Protein 7VG8 (pdb70)

Organism: NCBI: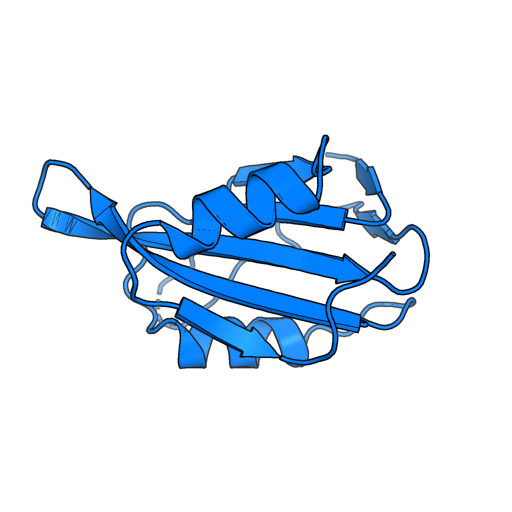txid10832

Solvent-accessible surface area: 6065 Å² total; per-residue (Å²): 123,142,26,116,8,64,31,0,41,0,28,0,66,104,1,87,14,53,36,82,74,0,13,50,39,0,94,105,37,166,24,122,24,89,34,80,5,0,0,0,2,89,15,103,55,192,112,46,84,22,19,0,13,0,0,0,2,0,88,26,122,8,71,0,146,57,87,142,35,0,33,4,68,95,92,144,20,86,3,76,13,82,41,18,206,36,19,82,100,12,56,94,81,0,49,106,98,56,52,71,50,65,75,44,108,59,42,208

Foldseek 3Di:
DKDWAQKKKKKWPLDDDAQVQLVVVVCPQDFPFHWAKKKKFWDADPVRGIMIIMMTGTPHIGMDDDQCSSWDDVVIIGIDMDHDPDSVVSVCVRPPVPGMDMDHDDDD

Nearest PDB structures (foldseek):
  7vg8-assembly1_A  TM=1.009E+00  e=8.282E-22  Tomato yellow leaf curl virus
  1l5i-assembly1_A  TM=8.968E-01  e=2.003E-15  Tomato yellow leaf curl Sardinia virus
  6we0-assembly1_A  TM=8.956E-01  e=1.166E-11  Wheat dwarf virus
  6q1m-assembly1_A  TM=9.307E-01  e=5.190E-11  Wheat dwarf virus
  7kik-assembly1_A  TM=8.882E-01  e=1.682E-05  Wheat dwarf virus

Structure (mmCIF, N/CA/C/O backbone):
data_7VG8
#
_entry.id   7VG8
#
_cell.length_a   67.976
_cell.length_b   67.976
_cell.length_c   40.433
_cel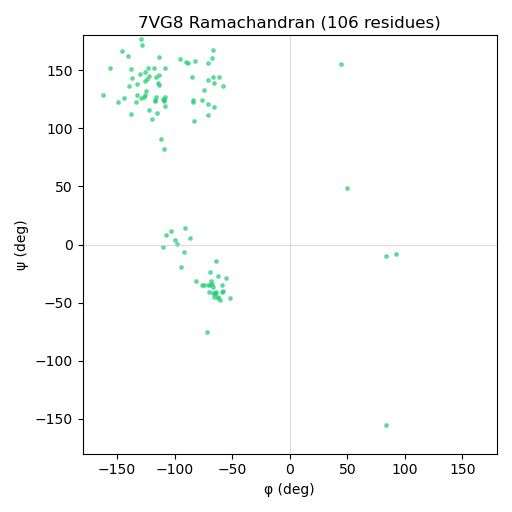l.angle_alpha   90.000
_cell.angle_beta   90.000
_cell.angle_gamma   90.000
#
_symmetry.space_group_name_H-M   'P 41'
#
loop_
_entity.id
_entity.type
_entity.pdbx_description
1 polymer 'Replication-associated protein'
2 polymer "DNA (5'-((DT)P*(DA)P*(DA)P*(DT)P*(DA)P*(DT)P*(DT)P*(DA)*(DC)P*)-3')"
3 non-polymer 'MANGANESE (II) ION'
4 water water
#
loop_
_atom_site.group_PDB
_atom_site.id
_atom_site.type_symbol
_atom_site.label_atom_id
_atom_site.label_alt_id
_atom_site.label_comp_id
_atom_site.label_asym_id
_atom_site.label_entity_id
_atom_site.label_seq_id
_atom_site.pdbx_PDB_ins_code
_atom_site.Cartn_x
_atom_site.Cartn_y
_atom_site.Cartn_z
_atom_site.occupancy
_atom_site.B_iso_or_equiv
_atom_site.auth_seq_id
_atom_site.auth_comp_id
_atom_site.auth_asym_id
_atom_site.auth_atom_id
_atom_site.pdbx_PDB_model_num
ATOM 1 N N . PHE A 1 1 ? 25.18753 2.93705 -6.75673 1.000 31.62723 5 PHE A N 1
ATOM 2 C CA . PHE A 1 1 ? 26.13435 1.82062 -6.57716 1.000 32.72242 5 PHE A CA 1
ATOM 3 C C . PHE A 1 1 ? 26.35014 1.03259 -7.87440 1.000 33.58723 5 PHE A C 1
ATOM 4 O O . PHE A 1 1 ? 25.38904 0.59763 -8.51859 1.000 35.95995 5 PHE A O 1
ATOM 12 N N . LYS A 1 2 ? 27.61470 0.82582 -8.24641 1.000 32.15430 6 LYS A N 1
ATOM 13 C CA . LYS A 1 2 ? 27.95177 0.20173 -9.52283 1.000 33.63455 6 LYS A CA 1
ATOM 14 C C . LYS A 1 2 ? 29.18899 -0.67961 -9.37148 1.000 30.31366 6 LYS A C 1
ATOM 15 O O . LYS A 1 2 ? 30.22139 -0.21188 -8.88316 1.000 28.51674 6 LYS A O 1
ATOM 21 N N . ILE A 1 3 ? 29.09240 -1.95469 -9.76980 1.000 28.02161 7 ILE A N 1
ATOM 22 C CA . ILE A 1 3 ? 30.26680 -2.82488 -9.86186 1.000 28.60012 7 ILE A CA 1
ATOM 23 C C . ILE A 1 3 ? 30.13153 -3.65863 -11.12646 1.000 30.43359 7 ILE A C 1
ATOM 24 O O . ILE A 1 3 ? 29.04970 -4.16869 -11.43066 1.000 29.30861 7 ILE A O 1
ATOM 29 N N . TYR A 1 4 ? 31.22849 -3.78981 -11.86302 1.000 28.12382 8 TYR A N 1
ATOM 30 C CA . TYR A 1 4 ? 31.32457 -4.67823 -13.01776 1.000 30.07042 8 TYR A CA 1
ATOM 31 C C . TYR A 1 4 ? 32.43009 -5.68028 -12.71409 1.000 26.40008 8 TYR A C 1
ATOM 32 O O . TYR A 1 4 ? 33.60819 -5.32037 -12.71508 1.000 30.58798 8 TYR A O 1
ATOM 41 N N . ALA A 1 5 ? 32.06784 -6.92790 -12.44241 1.000 25.08494 9 ALA A N 1
ATOM 42 C CA . ALA A 1 5 ? 33.09053 -7.86996 -12.01962 1.000 25.62339 9 ALA A CA 1
ATOM 43 C C . ALA A 1 5 ? 32.65710 -9.29961 -12.31846 1.000 26.02857 9 ALA A C 1
ATOM 44 O O . ALA A 1 5 ? 31.46538 -9.62011 -12.36923 1.000 23.70917 9 ALA A O 1
ATOM 46 N N . LYS A 1 6 ? 33.65810 -10.14456 -12.52435 1.000 24.19567 10 LYS A N 1
ATOM 47 C CA . LYS A 1 6 ? 33.45190 -11.57182 -12.68642 1.000 27.45376 10 LYS A CA 1
ATOM 48 C C . LYS A 1 6 ? 33.29773 -12.26921 -11.34087 1.000 25.74522 10 LYS A C 1
ATOM 49 O O . LYS A 1 6 ? 32.56982 -13.26295 -11.24518 1.000 26.77445 10 LYS A O 1
ATOM 55 N N . ASN A 1 7 ? 33.95269 -11.75841 -10.29855 1.000 23.25917 11 ASN A N 1
ATOM 56 C CA . ASN A 1 7 ? 34.04572 -12.42507 -9.00503 1.000 21.61285 11 ASN A CA 1
ATOM 57 C C . ASN A 1 7 ? 33.64983 -11.48150 -7.88209 1.000 20.02560 11 ASN A C 1
ATOM 58 O O . ASN A 1 7 ? 34.22723 -10.39763 -7.73530 1.000 20.43791 11 ASN A O 1
ATOM 63 N N . TYR A 1 8 ? 32.69922 -11.90837 -7.06499 1.000 16.65312 12 TYR A N 1
ATOM 64 C CA . TYR A 1 8 ? 32.18783 -11.07449 -5.99417 1.000 19.37033 12 TYR A CA 1
ATOM 65 C C . TYR A 1 8 ? 32.51710 -11.66004 -4.62516 1.000 16.32766 12 TYR A C 1
ATOM 66 O O . TYR A 1 8 ? 32.44115 -12.87962 -4.41160 1.000 15.82839 12 TYR A O 1
ATOM 75 N N . PHE A 1 9 ? 32.90033 -10.77345 -3.71564 1.000 16.55940 13 PHE A N 1
ATOM 76 C CA . PHE A 1 9 ? 33.20526 -11.08862 -2.32259 1.000 15.83405 13 PHE A CA 1
ATOM 77 C C . PHE A 1 9 ? 32.16745 -10.37361 -1.46065 1.000 17.25049 13 PHE A C 1
ATOM 78 O O . PHE A 1 9 ? 32.13379 -9.14038 -1.41153 1.000 15.09966 13 PHE A O 1
ATOM 86 N N . LEU A 1 10 ? 31.31329 -11.13909 -0.78865 1.000 14.04312 14 LEU A N 1
ATOM 87 C CA . LEU A 1 10 ? 30.20558 -10.56570 -0.04159 1.000 15.08294 14 LEU A CA 1
ATOM 88 C C . LEU A 1 10 ? 30.37336 -10.85357 1.44251 1.000 16.02978 14 LEU A C 1
ATOM 89 O O . LEU A 1 10 ? 30.83965 -11.93198 1.82128 1.000 15.05325 14 LEU A O 1
ATOM 94 N N . THR A 1 11 ? 29.97980 -9.89390 2.28313 1.000 14.43788 15 THR A N 1
ATOM 95 C CA . THR A 1 11 ? 30.02521 -10.05663 3.73383 1.000 14.33178 15 THR A CA 1
ATOM 96 C C . THR A 1 11 ? 28.70706 -9.58660 4.32452 1.000 14.09951 15 THR A C 1
ATOM 97 O O . THR A 1 11 ? 28.31395 -8.43080 4.12855 1.000 16.24457 15 THR A O 1
ATOM 101 N N . TYR A 1 12 ? 28.02952 -10.47652 5.05149 1.000 15.16567 16 TYR A N 1
ATOM 102 C CA . TYR A 1 12 ? 26.72943 -10.19817 5.66487 1.000 17.52638 16 TYR A CA 1
ATOM 103 C C . TYR A 1 12 ? 26.87415 -10.15303 7.17934 1.000 17.85961 16 TYR A C 1
ATOM 104 O O . TYR A 1 12 ? 26.71108 -11.17890 7.84652 1.000 18.57039 16 TYR A O 1
ATOM 113 N N . PRO A 1 13 ? 27.13353 -9.00025 7.78095 1.000 18.34226 17 PRO A N 1
ATOM 114 C CA . PRO A 1 13 ? 27.22156 -8.95671 9.24494 1.000 19.79403 17 PRO A CA 1
ATOM 115 C C . PRO A 1 13 ? 25.85840 -9.13261 9.90080 1.000 18.35928 17 PRO A C 1
ATOM 116 O O . PRO A 1 13 ? 24.80927 -8.87584 9.30801 1.000 19.53905 17 PRO A O 1
ATOM 120 N N . ASN A 1 14 ? 25.89541 -9.59442 11.14979 1.000 18.82413 18 ASN A N 1
ATOM 121 C CA . ASN A 1 14 ? 24.69169 -9.82815 11.96658 1.000 22.68549 18 ASN A CA 1
ATOM 122 C C . ASN A 1 14 ? 23.65366 -10.64138 11.20640 1.000 20.14821 18 ASN A C 1
ATOM 123 O O . ASN A 1 14 ? 22.48380 -10.27652 11.12514 1.000 21.31033 18 ASN A O 1
ATOM 128 N N . CYS A 1 15 ? 24.08921 -11.74494 10.61237 1.000 22.70590 19 CYS A N 1
ATOM 129 C CA . CYS A 1 15 ? 23.22589 -12.51637 9.73217 1.000 24.49073 19 CYS A CA 1
ATOM 130 C C . CYS A 1 15 ? 23.01609 -13.89647 10.32902 1.000 26.73932 19 CYS A C 1
ATOM 131 O O . CYS A 1 15 ? 23.98567 -14.62674 10.57599 1.000 26.59035 19 CYS A O 1
ATOM 134 N N . SER A 1 16 ? 21.74965 -14.25122 10.53733 1.000 24.89612 20 SER A N 1
ATOM 135 C CA . SER A 1 16 ? 21.35265 -15.49968 11.17388 1.000 24.73768 20 SER A CA 1
ATOM 136 C C . SER A 1 16 ? 20.92686 -16.57507 10.18591 1.000 26.48723 20 SER A C 1
ATOM 137 O O . SER A 1 16 ? 20.48181 -17.63804 10.61610 1.000 26.01111 20 SER A O 1
ATOM 140 N N . LEU A 1 17 ? 21.01605 -16.32784 8.87997 1.000 25.22034 21 LEU A N 1
ATOM 141 C CA . LEU A 1 17 ? 20.72048 -17.38195 7.91998 1.000 23.30496 21 LEU A CA 1
ATOM 142 C C . LEU A 1 17 ? 21.76827 -18.47860 8.03410 1.000 25.23395 21 LEU A C 1
ATOM 143 O O . LEU A 1 17 ? 22.94609 -18.20663 8.29002 1.000 25.36927 21 LEU A O 1
ATOM 148 N N . SER A 1 18 ? 21.34543 -19.72537 7.85559 1.000 24.69166 22 SER A N 1
ATOM 149 C CA . SER A 1 18 ? 22.33589 -20.78183 7.73075 1.000 23.97182 22 SER A CA 1
ATOM 150 C C . SER A 1 18 ? 23.10324 -20.58704 6.43047 1.000 23.93537 22 SER A C 1
ATOM 151 O O . SER A 1 18 ? 22.64941 -19.89217 5.52012 1.000 23.42618 22 SER A O 1
ATOM 154 N N . LYS A 1 19 ? 24.28994 -21.19512 6.34917 1.000 22.85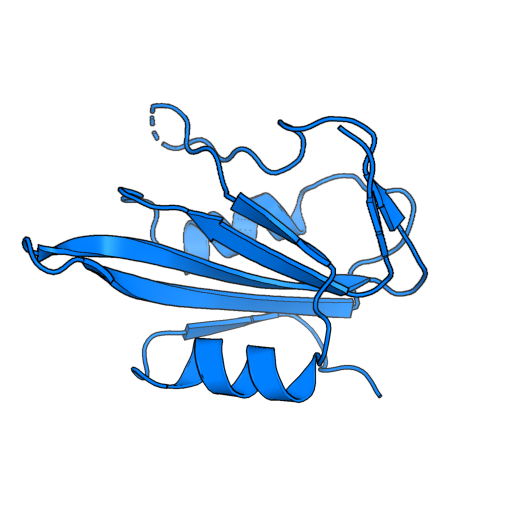396 23 LYS A N 1
ATOM 155 C CA . LYS A 1 19 ? 25.07820 -21.04160 5.13535 1.000 21.09811 23 LYS A CA 1
ATOM 156 C C . LYS A 1 19 ? 24.38016 -21.71131 3.96197 1.000 23.57850 23 LYS A C 1
ATOM 157 O O . LYS A 1 19 ? 24.38108 -21.17840 2.84666 1.000 24.43604 23 LYS A O 1
ATOM 163 N N . GLU A 1 20 ? 23.71891 -22.84364 4.21717 1.000 26.00332 24 GLU A N 1
ATOM 164 C CA . GLU A 1 20 ? 22.97790 -23.53860 3.17242 1.000 24.67746 24 GLU A CA 1
ATOM 165 C C . GLU A 1 20 ? 21.81299 -22.69939 2.67074 1.000 24.15585 24 GLU A C 1
ATOM 166 O O . GLU A 1 20 ? 21.56287 -22.62545 1.45801 1.000 23.43653 24 GLU A O 1
ATOM 172 N N . GLU A 1 21 ? 21.08938 -22.05530 3.58795 1.000 23.88103 25 GLU A N 1
ATOM 173 C CA . GLU A 1 21 ? 19.94727 -21.24570 3.18013 1.000 25.15643 25 GLU A CA 1
ATOM 174 C C . GLU A 1 21 ? 20.39098 -19.99956 2.41974 1.000 24.95302 25 GLU A C 1
ATOM 175 O O . GLU A 1 21 ? 19.71793 -19.57409 1.47440 1.000 26.23390 25 GLU A O 1
ATOM 181 N N . ALA A 1 22 ? 21.53189 -19.41127 2.79171 1.000 24.66851 26 ALA A N 1
ATOM 182 C CA . ALA A 1 22 ? 22.04047 -18.29892 1.99550 1.000 23.91126 26 ALA A CA 1
ATOM 183 C C . ALA A 1 22 ? 22.53911 -18.77785 0.63855 1.000 20.72085 26 ALA A C 1
ATOM 184 O O . ALA A 1 22 ? 22.29621 -18.12850 -0.38101 1.000 24.99936 26 ALA A O 1
ATOM 186 N N . LEU A 1 23 ? 23.23073 -19.91576 0.60309 1.000 22.57716 27 LEU A N 1
ATOM 187 C CA . LEU A 1 23 ? 23.64668 -20.48003 -0.67473 1.000 24.07384 27 LEU A CA 1
ATOM 188 C C . LEU A 1 23 ? 22.44357 -20.73079 -1.56584 1.000 24.34965 27 LEU A C 1
ATOM 189 O O . LEU A 1 23 ? 22.48971 -20.48525 -2.77550 1.000 25.48896 27 LEU A O 1
ATOM 194 N N . SER A 1 24 ? 21.35500 -21.21971 -0.98141 1.000 23.90853 28 SER A N 1
ATOM 195 C CA . SER A 1 24 ? 20.16800 -21.51567 -1.76947 1.000 27.07150 28 SER A CA 1
ATOM 196 C C . SER A 1 24 ? 19.60785 -20.25024 -2.40864 1.000 26.34213 28 SER A C 1
ATOM 197 O O . SER A 1 24 ? 19.29055 -20.23216 -3.60425 1.000 27.90159 28 SER A O 1
ATOM 200 N N . GLN A 1 25 ? 19.50209 -19.16974 -1.62850 1.000 25.13478 29 GLN A N 1
ATOM 201 C CA . GLN A 1 25 ? 18.93485 -17.93289 -2.15613 1.000 27.26641 29 GLN A CA 1
ATOM 202 C C . GLN A 1 25 ? 19.83458 -17.30144 -3.21058 1.000 28.33981 29 GLN A C 1
ATOM 203 O O . GLN A 1 25 ? 19.33647 -16.69409 -4.15650 1.000 30.18639 29 GLN A O 1
ATOM 209 N N . LEU A 1 26 ? 21.15388 -17.43048 -3.06720 1.000 29.35251 30 LEU A N 1
ATOM 210 C CA . LEU A 1 26 ? 22.05975 -16.86828 -4.06081 1.000 25.72307 30 LEU A CA 1
ATOM 211 C C . LEU A 1 26 ? 22.06485 -17.68937 -5.34144 1.000 29.06303 30 LEU A C 1
ATOM 212 O O . LEU A 1 26 ? 22.21557 -17.12754 -6.43101 1.000 30.02078 30 LEU A O 1
ATOM 217 N N . LYS A 1 27 ? 21.91568 -19.01511 -5.23610 1.000 31.51118 31 LYS A N 1
ATOM 218 C CA . LYS A 1 27 ? 21.76947 -19.84297 -6.43140 1.000 29.54915 31 LYS A CA 1
ATOM 219 C C . LYS A 1 27 ? 20.56635 -19.41391 -7.25434 1.000 31.62183 31 LYS A C 1
ATOM 220 O O . LYS A 1 27 ? 20.62339 -19.38266 -8.48781 1.000 31.77107 31 LYS A O 1
ATOM 226 N N . ASN A 1 28 ? 19.46711 -19.08691 -6.59312 1.000 31.98460 32 ASN A N 1
ATOM 227 C CA . ASN A 1 28 ? 18.23002 -18.76562 -7.28167 1.000 33.75929 32 ASN A CA 1
ATOM 228 C C . ASN A 1 28 ? 18.12262 -17.29374 -7.68818 1.000 36.02853 32 ASN A C 1
ATOM 229 O O . ASN A 1 28 ? 17.06895 -16.88441 -8.18358 1.000 40.99935 32 ASN A O 1
ATOM 234 N N . LEU A 1 29 ? 19.16948 -16.48945 -7.49724 1.000 33.60683 33 LEU A N 1
ATOM 235 C CA . LEU A 1 29 ? 19.19155 -15.15127 -8.07808 1.000 34.46438 33 LEU A CA 1
ATOM 236 C C . LEU A 1 29 ? 19.23369 -15.22644 -9.58751 1.000 38.21442 33 LEU A C 1
ATOM 237 O O . LEU A 1 29 ? 20.20186 -15.73677 -10.16493 1.000 39.58114 33 LEU A O 1
ATOM 242 N N . GLU A 1 30 ? 18.20253 -14.68753 -10.22646 1.000 43.40235 34 GLU A N 1
ATOM 243 C CA . GLU A 1 30 ? 18.22229 -14.52103 -11.67047 1.000 42.50318 34 GLU A CA 1
ATOM 244 C C . GLU A 1 30 ? 19.21780 -13.42250 -12.02090 1.000 39.73168 34 GLU A C 1
ATOM 245 O O . GLU A 1 30 ? 19.02997 -12.25162 -11.67596 1.000 32.89856 34 GLU A O 1
ATOM 251 N N . THR A 1 31 ? 20.30553 -13.82298 -12.66025 1.000 38.48415 35 THR A N 1
ATOM 252 C CA . THR A 1 31 ? 21.34271 -12.95669 -13.17849 1.000 40.99385 35 THR A CA 1
ATOM 253 C C . THR A 1 31 ? 21.52389 -13.28570 -14.65095 1.000 41.55353 35 THR A C 1
ATOM 254 O O . THR A 1 31 ? 21.30545 -14.42828 -15.06374 1.000 42.37284 35 THR A O 1
ATOM 258 N N . PRO A 1 32 ? 21.88888 -12.30041 -15.46860 1.000 43.40195 36 PRO A N 1
ATOM 259 C CA . PRO A 1 32 ? 22.09177 -12.59799 -16.90059 1.000 41.85109 36 PRO A CA 1
ATOM 260 C C . PRO A 1 32 ? 23.18433 -13.63231 -17.15322 1.000 45.43657 36 PRO A C 1
ATOM 261 O O . PRO A 1 32 ? 22.96215 -14.58078 -17.91751 1.000 44.04750 36 PRO A O 1
ATOM 265 N N . THR A 1 33 ? 24.35877 -13.48391 -16.53138 1.000 41.47504 37 THR A N 1
ATOM 266 C CA . THR A 1 33 ? 25.44541 -14.44458 -16.68496 1.000 38.78127 37 THR A CA 1
ATOM 267 C C . THR A 1 33 ? 25.30244 -15.55059 -15.64669 1.000 38.76999 37 THR A C 1
ATOM 268 O O . THR A 1 33 ? 24.68122 -15.36905 -14.59649 1.000 41.02630 37 THR A O 1
ATOM 272 N N . ASN A 1 34 ? 25.88147 -16.70471 -15.95175 1.000 40.17702 38 ASN A N 1
ATOM 273 C CA . ASN A 1 34 ? 25.71751 -17.88871 -15.11794 1.000 39.98808 38 ASN A CA 1
ATOM 274 C C . ASN A 1 34 ? 26.71846 -17.88621 -13.96962 1.000 35.67639 38 ASN A C 1
ATOM 275 O O . ASN A 1 34 ? 27.86606 -17.45635 -14.11688 1.000 31.37309 38 ASN A O 1
ATOM 280 N N . LYS A 1 35 ? 26.27293 -18.37787 -12.81844 1.000 32.78633 39 LYS A N 1
ATOM 281 C CA . LYS A 1 35 ? 27.14644 -18.56138 -11.66600 1.000 30.38214 39 LYS A CA 1
ATOM 282 C C . LYS A 1 35 ? 27.87028 -19.89623 -11.78602 1.000 26.83400 39 LYS A C 1
ATOM 283 O O . LYS A 1 35 ? 27.23518 -20.95161 -11.87719 1.000 34.62221 39 LYS A O 1
ATOM 289 N N . LYS A 1 36 ? 29.19045 -19.85232 -11.77411 1.000 23.83662 40 LYS A N 1
ATOM 290 C CA . LYS A 1 36 ? 29.99285 -21.06225 -11.85852 1.000 25.11820 40 LYS A CA 1
ATOM 291 C C . LYS A 1 36 ? 30.39648 -21.60398 -10.49180 1.000 30.26527 40 LYS A C 1
ATOM 292 O O . LYS A 1 36 ? 30.73066 -22.79273 -10.38762 1.000 30.16862 40 LYS A O 1
ATOM 298 N N . TYR A 1 37 ? 30.34763 -20.77832 -9.44172 1.000 25.23026 41 TYR A N 1
ATOM 299 C CA . TYR A 1 37 ? 30.88154 -21.16812 -8.14207 1.000 25.41199 41 TYR A CA 1
ATOM 300 C C . TYR A 1 37 ? 30.30190 -20.25705 -7.07336 1.000 23.00333 41 TYR A C 1
ATOM 301 O O . TYR A 1 37 ? 30.32077 -19.03371 -7.22665 1.000 19.35432 41 TYR A O 1
ATOM 310 N N . ILE A 1 38 ? 29.75914 -20.85226 -6.01650 1.000 22.46784 42 ILE A N 1
ATOM 311 C CA . ILE A 1 38 ? 29.33744 -20.11578 -4.83149 1.000 21.47863 42 ILE A CA 1
ATOM 312 C C . ILE A 1 38 ? 29.86908 -20.84253 -3.61009 1.000 20.95768 42 ILE A C 1
ATOM 313 O O . ILE A 1 38 ? 29.67720 -22.05679 -3.46741 1.000 20.61662 42 ILE A O 1
ATOM 318 N N . LYS A 1 39 ? 30.53689 -20.09798 -2.73772 1.000 19.20277 43 LYS A N 1
ATOM 319 C CA . LYS A 1 39 ? 31.02908 -20.60091 -1.47105 1.000 18.22465 43 LYS A CA 1
ATOM 320 C C . LYS A 1 39 ? 30.51445 -19.68784 -0.37196 1.000 17.66155 43 LYS A C 1
ATOM 321 O O . LYS A 1 39 ? 30.69369 -18.46865 -0.44436 1.000 20.12830 43 LYS A O 1
ATOM 327 N N . VAL A 1 40 ? 29.87194 -20.26353 0.63541 1.000 18.75095 44 VAL A N 1
ATOM 328 C CA . VAL A 1 40 ? 29.33609 -19.50329 1.75820 1.000 17.19897 44 VAL A CA 1
ATOM 329 C C . VAL A 1 40 ? 29.90410 -20.07926 3.03884 1.000 16.69053 44 VAL A C 1
ATOM 330 O O . VAL A 1 40 ? 29.86779 -21.29676 3.24217 1.000 19.23879 44 VAL A O 1
ATOM 334 N N . CYS A 1 41 ? 30.40368 -19.21147 3.91131 1.000 18.85018 45 CYS A N 1
ATOM 335 C CA . CYS A 1 41 ? 30.87554 -19.63236 5.22116 1.000 19.24275 45 CYS A CA 1
ATOM 336 C C . CYS A 1 41 ? 30.15488 -18.88010 6.32841 1.000 23.13315 45 CYS A C 1
ATOM 337 O O . CYS A 1 41 ? 29.72803 -17.73574 6.15278 1.000 21.45067 45 CYS A O 1
ATOM 340 N N . ARG A 1 42 ? 30.04355 -19.53402 7.48350 1.000 21.20130 46 ARG A N 1
ATOM 341 C CA . ARG A 1 42 ? 29.48346 -18.93418 8.68255 1.000 24.22287 46 ARG A CA 1
ATOM 342 C C . ARG A 1 42 ? 30.60040 -18.71283 9.69739 1.000 21.39633 46 ARG A C 1
ATOM 343 O O . ARG A 1 42 ? 31.30916 -19.65684 10.05102 1.000 25.93443 46 ARG A O 1
ATOM 351 N N . GLU A 1 43 ? 30.75846 -17.47214 10.15957 1.000 19.41593 47 GLU A N 1
ATOM 352 C CA . GLU A 1 43 ? 31.73638 -17.12262 11.18771 1.000 22.32143 47 GLU A CA 1
ATOM 353 C C . GLU A 1 43 ? 31.02133 -16.34429 12.28488 1.000 23.23772 47 GLU A C 1
ATOM 354 O O . GLU A 1 43 ? 29.84092 -16.00787 12.15823 1.000 23.46027 47 GLU A O 1
ATOM 360 N N . LEU A 1 44 ? 31.71961 -16.08770 13.39162 1.000 24.68609 48 LEU A N 1
ATOM 361 C CA . LEU A 1 44 ? 31.12980 -15.37758 14.51989 1.000 25.79248 48 LEU A CA 1
ATOM 362 C C . LEU A 1 44 ? 31.80129 -14.02368 14.71923 1.000 21.75951 48 LEU A C 1
ATOM 363 O O . LEU A 1 44 ? 33.02799 -13.91394 14.65229 1.000 18.74507 48 LEU A O 1
ATOM 368 N N . HIS A 1 45 ? 30.99169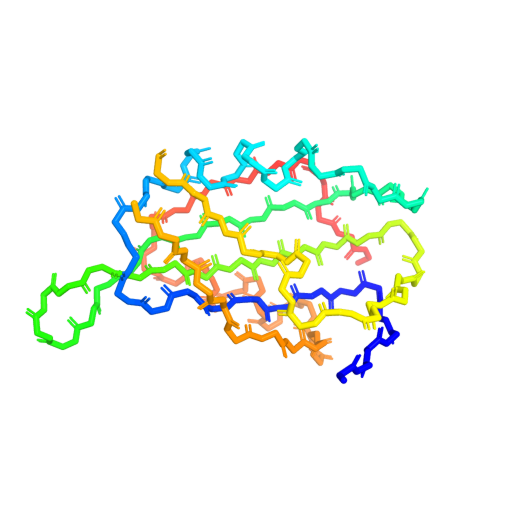 -12.99859 14.97874 1.000 20.95661 49 HIS A N 1
ATOM 369 C CA . HIS A 1 45 ? 31.53201 -11.73285 15.44991 1.000 21.31085 49 HIS A CA 1
ATOM 370 C C . HIS A 1 45 ? 32.12557 -11.90541 16.85000 1.000 23.43789 49 HIS A C 1
ATOM 371 O O . HIS A 1 45 ? 31.88642 -12.89592 17.54276 1.000 20.26554 49 HIS A O 1
ATOM 378 N N . GLU A 1 46 ? 32.88233 -10.89371 17.27260 1.000 21.53367 50 GLU A N 1
ATOM 379 C CA . GLU A 1 46 ? 33.45347 -10.86308 18.61687 1.000 25.87746 50 GLU A CA 1
ATOM 380 C C . GLU A 1 46 ? 32.39561 -11.01668 19.71166 1.000 26.65417 50 GLU A C 1
ATOM 381 O O . GLU A 1 46 ? 32.69073 -11.55215 20.78362 1.000 27.89903 50 GLU A O 1
ATOM 387 N N . ASN A 1 47 ? 31.16111 -10.57745 19.46410 1.000 22.56134 51 ASN A N 1
ATOM 388 C CA . ASN A 1 47 ? 30.09905 -10.67904 20.45565 1.000 25.93046 51 ASN A CA 1
ATOM 389 C C . ASN A 1 47 ? 29.29772 -11.97341 20.34811 1.000 27.41721 51 ASN A C 1
ATOM 390 O O . ASN A 1 47 ? 28.22002 -12.07194 20.94656 1.000 26.99608 51 ASN A O 1
ATOM 395 N N . GLY A 1 48 ? 29.79702 -12.96540 19.60958 1.000 23.47665 52 GLY A N 1
ATOM 396 C CA . GLY A 1 48 ? 29.08853 -14.21371 19.42862 1.000 26.81411 52 GLY A CA 1
ATOM 397 C C . GLY A 1 48 ? 28.03640 -14.22382 18.33713 1.000 24.59856 52 GLY A C 1
ATOM 398 O O . GLY A 1 48 ? 27.52265 -15.30213 18.01800 1.000 27.87716 52 GLY A O 1
ATOM 399 N N . GLU A 1 49 ? 27.68557 -13.06982 17.76381 1.000 23.01215 53 GLU A N 1
ATOM 400 C CA . GLU A 1 49 ? 26.72214 -13.03815 16.66631 1.000 25.99561 53 GLU A CA 1
ATOM 401 C C . GLU A 1 49 ? 27.34043 -13.61841 15.39321 1.000 22.31386 53 GLU A C 1
ATOM 402 O O . GLU A 1 49 ? 28.50463 -13.34215 15.08248 1.000 20.59195 53 GLU A O 1
ATOM 408 N N . PRO A 1 50 ? 26.57577 -14.37353 14.61291 1.000 19.95695 54 PRO A N 1
ATOM 409 C CA . PRO A 1 50 ? 27.11262 -14.92648 13.37199 1.000 23.53440 54 PRO A CA 1
ATOM 410 C C . PRO A 1 50 ? 27.06409 -13.90238 12.25035 1.000 21.13471 54 PRO A C 1
ATOM 411 O O . PRO A 1 50 ? 26.30063 -12.93718 12.28341 1.000 21.57131 54 PRO A O 1
ATOM 415 N N . HIS A 1 51 ? 27.91890 -14.13563 11.25586 1.000 22.15525 55 HIS A N 1
ATOM 416 C CA . HIS A 1 51 ? 27.87920 -13.45277 9.97158 1.000 21.87354 55 HIS A CA 1
ATOM 417 C C . HIS A 1 51 ? 28.31085 -14.44088 8.89771 1.000 20.43136 55 HIS A C 1
ATOM 418 O O . HIS A 1 51 ? 28.86260 -15.50073 9.19187 1.000 22.29203 55 HIS A O 1
ATOM 425 N N . LEU A 1 52 ? 28.06232 -14.08100 7.64128 1.000 19.13720 56 LEU A N 1
ATOM 426 C CA . LEU A 1 52 ? 28.42950 -14.90375 6.50020 1.000 18.03816 56 LEU A CA 1
ATOM 427 C C . LEU A 1 52 ? 29.42456 -14.16789 5.62022 1.000 17.43399 56 LEU A C 1
ATOM 428 O O . LEU A 1 52 ? 29.43058 -12.93189 5.56183 1.000 17.59916 56 LEU A O 1
ATOM 433 N N . HIS A 1 53 ? 30.26066 -14.94689 4.93117 1.000 18.54869 57 HIS A N 1
ATOM 434 C CA . HIS A 1 53 ? 31.04224 -14.48553 3.79309 1.000 16.09776 57 HIS A CA 1
ATOM 435 C C . HIS A 1 53 ? 30.70491 -15.34584 2.58727 1.000 17.57098 57 HIS A C 1
ATOM 436 O O . HIS A 1 53 ? 30.47737 -16.55293 2.71970 1.000 19.00493 57 HIS A O 1
ATOM 443 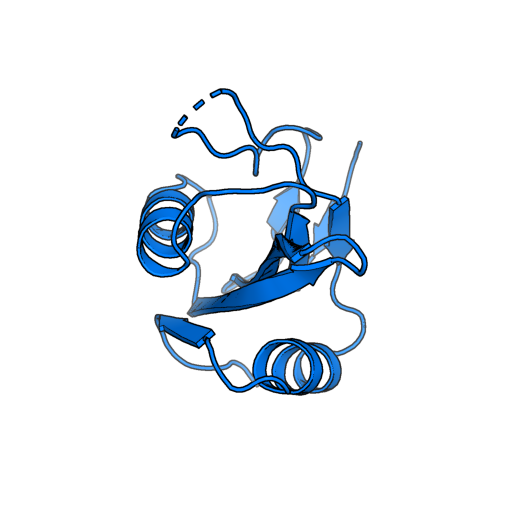N N . VAL A 1 54 ? 30.69540 -14.72961 1.40611 1.000 16.43797 58 VAL A N 1
ATOM 444 C CA . VAL A 1 54 ? 30.37143 -15.41448 0.16209 1.000 15.95106 58 VAL A CA 1
ATOM 445 C C . VAL A 1 54 ? 31.41585 -15.06093 -0.88536 1.000 17.36916 58 VAL A C 1
ATOM 446 O O . VAL A 1 54 ? 31.84868 -13.90445 -0.98295 1.000 15.13098 58 VAL A O 1
ATOM 450 N N . LEU A 1 55 ? 31.84216 -16.06370 -1.64409 1.000 14.66703 59 LEU A N 1
ATOM 451 C CA . LEU A 1 55 ? 32.50388 -15.85815 -2.91954 1.000 13.65113 59 LEU A CA 1
ATOM 452 C C . LEU A 1 55 ? 31.54938 -16.33123 -4.00193 1.000 18.21872 59 LEU A C 1
ATOM 453 O O . LEU A 1 55 ? 31.05030 -17.45662 -3.93733 1.000 19.71093 59 LEU A O 1
ATOM 458 N N . ILE A 1 56 ? 31.24959 -15.45799 -4.95761 1.000 17.64429 60 ILE A N 1
ATOM 459 C CA . ILE A 1 56 ? 30.53952 -15.83800 -6.16999 1.000 16.82908 60 ILE A CA 1
ATOM 460 C C . ILE A 1 56 ? 31.47963 -15.60941 -7.33547 1.000 19.24314 60 ILE A C 1
ATOM 461 O O . ILE A 1 56 ? 32.04889 -14.52140 -7.46943 1.000 19.32385 60 ILE A O 1
ATOM 466 N N . GLN A 1 57 ? 31.67178 -16.64121 -8.14823 1.000 17.70329 61 GLN A N 1
ATOM 467 C CA . GLN A 1 57 ? 32.34362 -16.52149 -9.43439 1.000 22.27620 61 GLN A CA 1
ATOM 468 C C . GLN A 1 57 ? 31.29141 -16.68710 -10.52428 1.000 22.79162 61 GLN A C 1
ATOM 469 O O . GLN A 1 57 ? 30.63650 -17.73086 -10.58948 1.000 20.37674 61 GLN A O 1
ATOM 475 N N . PHE A 1 58 ? 31.12059 -15.65401 -11.35529 1.000 23.06973 62 PHE A N 1
ATOM 476 C CA . PHE A 1 58 ? 30.25213 -15.69145 -12.52665 1.000 24.26026 62 PHE A CA 1
ATOM 477 C C . PHE A 1 58 ? 31.02159 -16.17287 -13.76071 1.000 27.43606 62 PHE A C 1
ATOM 478 O O . PHE A 1 58 ? 32.24983 -16.05904 -13.84571 1.000 23.23009 62 PHE A O 1
ATOM 486 N N . GLU A 1 59 ? 30.26585 -16.69167 -14.74098 1.000 30.60811 63 GLU A N 1
ATOM 487 C CA . GLU A 1 59 ? 30.86270 -17.14911 -15.99422 1.000 28.87538 63 GLU A CA 1
ATOM 488 C C . GLU A 1 59 ? 31.48437 -15.99916 -16.77941 1.000 28.07176 63 GLU A C 1
ATOM 489 O O . GLU A 1 59 ? 32.56119 -16.14896 -17.36763 1.000 29.61017 63 GLU A O 1
ATOM 495 N N . GLY A 1 60 ? 30.80743 -14.85433 -16.83060 1.000 27.60552 64 GLY A N 1
ATOM 496 C CA . GLY A 1 60 ? 31.39834 -13.63473 -17.33705 1.000 31.02496 64 GLY A CA 1
ATOM 497 C C . GLY A 1 60 ? 31.19782 -12.49699 -16.35179 1.000 30.18362 64 GLY A C 1
ATOM 498 O O . GLY A 1 60 ? 30.55639 -12.65862 -15.31205 1.000 31.52999 64 GLY A O 1
ATOM 499 N N . LYS A 1 61 ? 31.76132 -11.34366 -16.70556 1.000 29.01381 65 LYS A N 1
ATOM 500 C CA . LYS A 1 61 ? 31.61401 -10.15932 -15.87312 1.000 24.16152 65 LYS A CA 1
ATOM 501 C C . LYS A 1 61 ? 30.14724 -9.81661 -15.67999 1.000 27.46920 65 LYS A C 1
ATOM 502 O O . LYS A 1 61 ? 29.34981 -9.85966 -16.61945 1.000 28.57949 65 LYS A O 1
ATOM 508 N N . TYR A 1 62 ? 29.78593 -9.48095 -14.44650 1.000 27.34512 66 TYR A N 1
ATOM 509 C CA . TYR A 1 62 ? 28.41354 -9.14195 -14.10636 1.000 26.68276 66 TYR A CA 1
ATOM 510 C C . TYR A 1 62 ? 28.38324 -7.70432 -13.63083 1.000 26.96200 66 TYR A C 1
ATOM 511 O O . TYR A 1 62 ? 29.08251 -7.34240 -12.67564 1.000 26.36849 66 TYR A O 1
ATOM 520 N N . GLN A 1 63 ? 27.55768 -6.90386 -14.28299 1.000 28.16929 67 GLN A N 1
ATOM 521 C CA . GLN A 1 63 ? 27.34771 -5.51058 -13.92417 1.000 26.85854 67 GLN A CA 1
ATOM 522 C C . GLN A 1 63 ? 26.31848 -5.43950 -12.80585 1.000 29.21497 67 GLN A C 1
ATOM 523 O O . GLN A 1 63 ? 25.12594 -5.64909 -13.03600 1.000 34.51296 67 GLN A O 1
ATOM 529 N N . CYS A 1 64 ? 26.76563 -5.15513 -11.59161 1.000 29.58186 68 CYS A N 1
ATOM 530 C CA . CYS A 1 64 ? 25.84026 -4.89695 -10.50025 1.000 31.62783 68 CYS A CA 1
ATOM 531 C C . CYS A 1 64 ? 25.41960 -3.43444 -10.55799 1.000 34.42692 68 CYS A C 1
ATOM 532 O O . CYS A 1 64 ? 26.26976 -2.53349 -10.54844 1.000 37.31738 68 CYS A O 1
ATOM 535 N N . LYS A 1 65 ? 24.11776 -3.19306 -10.63056 1.000 33.11212 69 LYS A N 1
ATOM 536 C CA . LYS A 1 65 ? 23.59337 -1.84122 -10.77653 1.000 42.04327 69 LYS A CA 1
ATOM 537 C C . LYS A 1 65 ? 22.88412 -1.34586 -9.52456 1.000 41.01155 69 LYS A C 1
ATOM 538 O O . LYS A 1 65 ? 22.43569 -0.19242 -9.48967 1.000 45.76721 69 LYS A O 1
ATOM 544 N N . ASN A 1 66 ? 22.78470 -2.17525 -8.49240 1.000 38.35457 70 ASN A N 1
ATOM 545 C CA . ASN A 1 66 ? 21.83245 -1.94081 -7.41853 1.000 31.35482 70 ASN A CA 1
ATOM 546 C C . ASN A 1 66 ? 22.40992 -2.50467 -6.12978 1.000 31.67007 70 ASN A C 1
ATOM 547 O O . ASN A 1 66 ? 22.73404 -3.69430 -6.05400 1.000 29.55106 70 ASN A O 1
ATOM 552 N N . GLN A 1 67 ? 22.54350 -1.64220 -5.12194 1.000 30.00766 71 GLN A N 1
ATOM 553 C CA . GLN A 1 67 ? 23.19753 -2.01492 -3.87332 1.000 26.50707 71 GLN A CA 1
ATOM 554 C C . GLN A 1 67 ? 22.45157 -3.10764 -3.11514 1.000 28.00155 71 GLN A C 1
ATOM 555 O O . GLN A 1 67 ? 23.01778 -3.71833 -2.20531 1.000 25.28526 71 GLN A O 1
ATOM 561 N N . ARG A 1 68 ? 21.20445 -3.38739 -3.47126 1.000 26.33198 72 ARG A N 1
ATOM 562 C CA . ARG A 1 68 ? 20.40781 -4.34907 -2.72958 1.000 28.46272 72 ARG A CA 1
ATOM 563 C C . ARG A 1 68 ? 20.19656 -5.65288 -3.48033 1.000 23.16171 72 ARG A C 1
ATOM 564 O O . ARG A 1 68 ? 19.42249 -6.50056 -3.02279 1.000 26.28591 72 ARG A O 1
ATOM 572 N N . PHE A 1 69 ? 20.88291 -5.83982 -4.60765 1.000 25.04966 73 PHE A N 1
ATOM 573 C CA . PHE A 1 69 ? 20.65532 -7.01706 -5.43673 1.000 25.10837 73 PHE A CA 1
ATOM 574 C C . PHE A 1 69 ? 21.00065 -8.30084 -4.69289 1.000 23.98956 73 PHE A C 1
ATOM 575 O O . PHE A 1 69 ? 20.41677 -9.35737 -4.96157 1.000 20.83287 73 PHE A O 1
ATOM 583 N N . PHE A 1 70 ? 21.91783 -8.22902 -3.73326 1.000 24.68192 74 PHE A N 1
ATOM 584 C CA . PHE A 1 70 ? 22.34849 -9.41386 -3.01141 1.000 23.94493 74 PHE A CA 1
ATOM 585 C C . PHE A 1 70 ? 21.73050 -9.51367 -1.62496 1.000 24.51696 74 PHE A C 1
ATOM 586 O O . PHE A 1 70 ? 22.17335 -10.34059 -0.81838 1.000 20.92474 74 PHE A O 1
ATOM 594 N N . ASP A 1 71 ? 20.72707 -8.69327 -1.32946 1.000 22.55667 75 ASP A N 1
ATOM 595 C CA . ASP A 1 71 ? 20.07267 -8.76041 -0.03592 1.000 23.05100 75 ASP A CA 1
ATOM 596 C C . ASP A 1 71 ? 19.35009 -10.09296 0.09580 1.000 25.67223 75 ASP A C 1
ATOM 597 O O . ASP A 1 71 ? 18.72932 -10.58054 -0.85357 1.000 27.76290 75 ASP A O 1
ATOM 602 N N . LEU A 1 72 ? 19.44142 -10.68794 1.27460 1.000 26.04359 76 LEU A N 1
ATOM 603 C CA . LEU A 1 72 ? 18.83194 -11.97788 1.54698 1.000 28.07993 76 LEU A CA 1
ATOM 604 C C . LEU A 1 72 ? 17.72166 -11.80676 2.57690 1.000 28.45903 76 LEU A C 1
ATOM 605 O O . LEU A 1 72 ? 17.65729 -10.80103 3.28506 1.000 30.46401 76 LEU A O 1
ATOM 610 N N . VAL A 1 73 ? 16.82790 -12.79635 2.64058 1.000 31.49377 77 VAL A N 1
ATOM 611 C CA . VAL A 1 73 ? 15.64239 -12.73043 3.48844 1.000 32.20340 77 VAL A CA 1
ATOM 612 C C . VAL A 1 73 ? 15.53329 -14.00597 4.31123 1.000 32.04170 77 VAL A C 1
ATOM 613 O O . VAL A 1 73 ? 15.88996 -15.09791 3.85656 1.000 31.62320 77 VAL A O 1
ATOM 617 N N . SER A 1 74 ? 15.01532 -13.85867 5.52516 1.000 29.55101 78 SER A N 1
ATOM 618 C CA . SER A 1 74 ? 14.83334 -14.99305 6.43511 1.000 37.38834 78 SER A CA 1
ATOM 619 C C . SER A 1 74 ? 13.70552 -15.92140 6.00013 1.000 42.45446 78 SER A C 1
ATOM 620 O O . SER A 1 74 ? 12.74158 -15.48212 5.37213 1.000 46.81668 78 SER A O 1
ATOM 623 N N . ALA A 1 79 ? 12.91778 -10.47017 8.61464 1.000 36.52244 83 ALA A N 1
ATOM 624 C CA . ALA A 1 79 ? 14.17232 -9.70926 8.51672 1.000 39.20036 83 ALA A CA 1
ATOM 625 C C . ALA A 1 79 ? 14.86259 -9.76643 7.14109 1.000 36.83693 83 ALA A C 1
ATOM 626 O O . ALA A 1 79 ? 14.70035 -10.72740 6.35959 1.000 33.76192 83 ALA A O 1
ATOM 628 N N . HIS A 1 80 ? 15.65614 -8.73238 6.86845 1.000 35.15801 84 HIS A N 1
ATOM 629 C CA . HIS A 1 80 ? 16.41234 -8.57301 5.63756 1.000 34.80480 84 HIS A CA 1
ATOM 630 C C . HIS A 1 80 ? 17.89095 -8.39483 5.95327 1.000 27.19068 84 HIS A C 1
ATOM 631 O O . HIS A 1 80 ? 18.27679 -7.73125 6.91658 1.000 33.04456 84 HIS A O 1
ATOM 638 N N . PHE A 1 81 ? 18.72316 -8.97099 5.10922 1.000 25.86817 85 PHE A N 1
ATOM 639 C CA . PHE A 1 81 ? 20.14999 -9.06121 5.37937 1.000 27.04063 85 PHE A CA 1
ATOM 640 C C . PHE A 1 81 ? 20.92668 -8.39733 4.25518 1.000 21.88606 85 PHE A C 1
ATOM 641 O O . PHE A 1 81 ? 20.90045 -8.87071 3.11732 1.000 25.76362 85 PHE A O 1
ATOM 649 N N . HIS A 1 82 ? 21.63357 -7.32009 4.58413 1.000 19.67874 86 HIS A N 1
ATOM 650 C CA . HIS A 1 82 ? 22.28804 -6.52376 3.57554 1.000 23.44760 86 HIS A CA 1
ATOM 651 C C . HIS A 1 82 ? 23.79077 -6.70430 3.63835 1.000 21.43509 86 HIS A C 1
ATOM 652 O O . HIS A 1 82 ? 24.38168 -6.50748 4.7095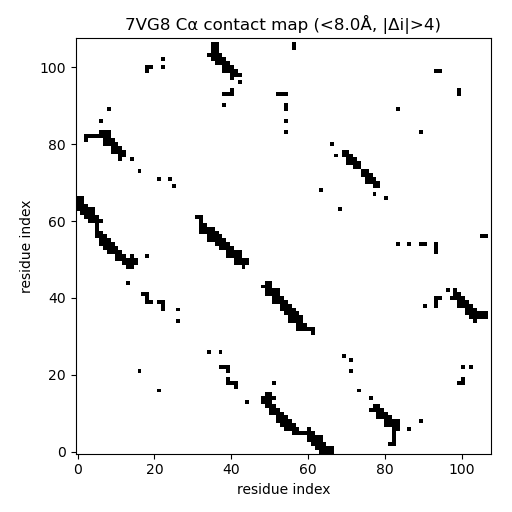5 1.000 23.25905 86 HIS A O 1
ATOM 659 N N . PRO A 1 83 ? 24.44749 -7.05265 2.51417 1.000 20.31985 87 PRO A N 1
ATOM 660 C CA . PRO A 1 83 ? 25.89040 -7.30938 2.54941 1.000 19.67264 87 PRO A CA 1
ATOM 661 C C . PRO A 1 83 ? 26.75941 -6.12463 2.16637 1.000 19.57636 87 PRO A C 1
ATOM 662 O O . PRO A 1 83 ? 26.31944 -5.17290 1.51186 1.000 19.94330 87 PRO A O 1
ATOM 666 N N . ASN A 1 84 ? 28.01550 -6.19126 2.58350 1.000 21.28847 88 ASN A N 1
ATOM 667 C CA . ASN A 1 84 ? 29.07838 -5.43819 1.94375 1.000 17.75148 88 ASN A CA 1
ATOM 668 C C . ASN A 1 84 ? 29.42525 -6.13100 0.63262 1.000 18.42618 88 ASN A C 1
ATOM 669 O O . ASN A 1 84 ? 29.69245 -7.33632 0.61272 1.000 20.04479 88 ASN A O 1
ATOM 674 N N . ILE A 1 85 ? 29.36739 -5.38910 -0.46792 1.000 19.49704 89 ILE A N 1
ATOM 675 C CA . ILE A 1 85 ? 29.60540 -5.92761 -1.80227 1.000 22.62408 89 ILE A CA 1
ATOM 676 C C . ILE A 1 85 ? 30.93748 -5.39037 -2.30157 1.000 21.94551 89 ILE A C 1
ATOM 677 O O . ILE A 1 85 ? 31.13591 -4.17428 -2.36566 1.000 20.57424 89 ILE A O 1
ATOM 682 N N . GLN A 1 86 ? 31.84504 -6.28582 -2.66555 1.000 21.19061 90 GLN A N 1
ATOM 683 C CA . GLN A 1 86 ? 33.09348 -5.88450 -3.29490 1.000 20.31125 90 GLN A CA 1
ATOM 684 C C . GLN A 1 86 ? 33.39936 -6.84311 -4.43736 1.000 20.38170 90 GLN A C 1
ATOM 685 O O . GLN A 1 86 ? 32.98817 -8.00541 -4.42099 1.000 20.75904 90 GLN A O 1
ATOM 691 N N . ALA A 1 87 ? 34.10537 -6.33714 -5.44167 1.000 20.13604 91 ALA A N 1
ATOM 692 C CA . ALA A 1 87 ? 34.69761 -7.20554 -6.44326 1.000 19.81170 91 ALA A CA 1
ATOM 693 C C . ALA A 1 87 ? 35.90577 -7.89370 -5.82979 1.000 18.26662 91 ALA A C 1
ATOM 694 O O . ALA A 1 87 ? 36.72299 -7.25335 -5.16105 1.000 21.47893 91 ALA A O 1
ATOM 696 N N . ALA A 1 88 ? 36.00762 -9.20354 -6.01193 1.000 20.18283 92 ALA A N 1
ATOM 697 C CA . ALA A 1 88 ? 37.12642 -9.92566 -5.41454 1.000 20.13851 92 ALA A CA 1
ATOM 698 C C . ALA A 1 88 ? 38.40663 -9.56192 -6.15876 1.000 22.77413 92 ALA A C 1
ATOM 699 O O . ALA A 1 88 ? 38.48730 -9.73628 -7.38037 1.000 24.67502 92 ALA A O 1
ATOM 701 N N . LYS A 1 89 ? 39.38655 -9.01054 -5.43284 1.000 22.06227 93 LYS A N 1
ATOM 702 C CA . LYS A 1 89 ? 40.67300 -8.68344 -6.04214 1.000 22.22034 93 LYS A CA 1
ATOM 703 C C . LYS A 1 89 ? 41.46280 -9.94473 -6.35603 1.000 24.06728 93 LYS A C 1
ATOM 704 O O . LYS A 1 89 ? 42.17735 -10.00167 -7.36276 1.000 22.93496 93 LYS A O 1
ATOM 710 N N . SER A 1 90 ? 41.33861 -10.96807 -5.51459 1.000 22.45103 94 SER A N 1
ATOM 711 C CA . SER A 1 90 ? 41.95560 -12.26443 -5.76972 1.000 21.55797 94 SER A CA 1
ATOM 712 C C . SER A 1 90 ? 40.95035 -13.33908 -5.38845 1.000 23.32939 94 SER A C 1
ATOM 713 O O . SER A 1 90 ? 40.62807 -13.51162 -4.20558 1.000 21.35496 94 SER A O 1
ATOM 716 N N . SER A 1 91 ? 40.45208 -14.06180 -6.38856 1.000 22.10873 95 SER A N 1
ATOM 717 C CA . SER A 1 91 ? 39.54587 -15.16030 -6.09395 1.000 20.09037 95 SER A CA 1
ATOM 718 C C . SER A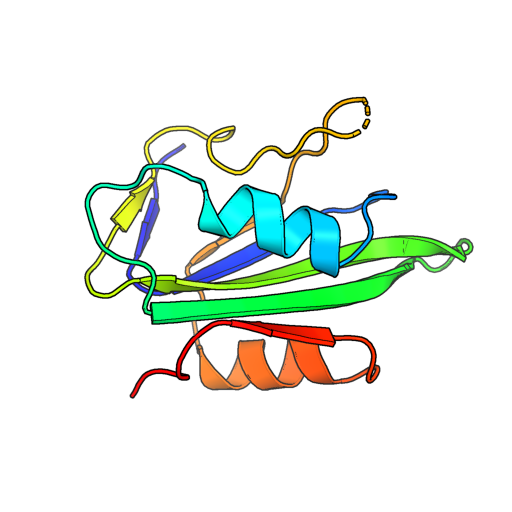 1 91 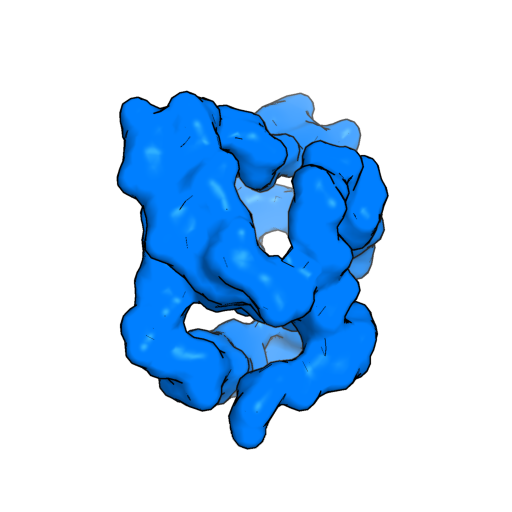? 40.20089 -16.18743 -5.18503 1.000 19.36948 95 SER A C 1
ATOM 719 O O . SER A 1 91 ? 39.53442 -16.77461 -4.32624 1.000 20.78621 95 SER A O 1
ATOM 722 N N . THR A 1 92 ? 41.50492 -16.41098 -5.34344 1.000 19.85999 96 THR A N 1
ATOM 723 C CA . THR A 1 92 ? 42.14560 -17.44827 -4.54445 1.000 22.83720 96 THR A CA 1
ATOM 724 C C . THR A 1 92 ? 42.37576 -16.98335 -3.11475 1.000 22.58286 96 THR A C 1
ATOM 725 O O . THR A 1 92 ? 42.27122 -17.79145 -2.18887 1.000 23.16804 96 THR A O 1
ATOM 729 N N . ASP A 1 93 ? 42.68355 -15.69044 -2.91573 1.000 21.77696 97 ASP A N 1
ATOM 730 C CA . ASP A 1 93 ? 42.77093 -15.13862 -1.56441 1.000 23.74274 97 ASP A CA 1
ATOM 731 C C . ASP A 1 93 ? 41.42636 -15.21734 -0.85185 1.000 21.43129 97 ASP A C 1
ATOM 732 O O . ASP A 1 93 ? 41.35818 -15.57406 0.32443 1.000 22.99467 97 ASP A O 1
ATOM 737 N N . VAL A 1 94 ? 40.34813 -14.84522 -1.54374 1.000 21.63423 98 VAL A N 1
ATOM 738 C CA . VAL A 1 94 ? 39.02109 -14.90635 -0.94225 1.000 18.99953 98 VAL A CA 1
ATOM 739 C C . VAL A 1 94 ? 38.62240 -16.34122 -0.65227 1.000 18.32829 98 VAL A C 1
ATOM 740 O O . VAL A 1 94 ? 38.07418 -16.63454 0.41503 1.000 21.92363 98 VAL A O 1
ATOM 744 N N . LYS A 1 95 ? 38.84900 -17.25394 -1.60221 1.000 20.82430 99 LYS A N 1
ATOM 745 C CA . LYS A 1 95 ? 38.53060 -18.65764 -1.36314 1.000 19.31085 99 LYS A CA 1
ATOM 746 C C . LYS A 1 95 ? 39.16609 -19.12776 -0.06910 1.000 21.66064 99 LYS A C 1
ATOM 747 O O . LYS A 1 95 ? 38.51149 -19.76021 0.76647 1.000 21.71017 99 LYS A O 1
ATOM 753 N N . THR A 1 96 ? 40.44065 -18.79244 0.12791 1.000 21.46098 100 THR A N 1
ATOM 754 C CA . THR A 1 96 ? 41.12784 -19.20571 1.34712 1.000 21.76930 100 THR A CA 1
ATOM 755 C C . THR A 1 96 ? 40.52847 -18.52414 2.55967 1.000 21.55688 100 THR A C 1
ATOM 756 O O . THR A 1 96 ? 40.31296 -19.16180 3.59501 1.000 23.97089 100 THR A O 1
ATOM 760 N N . PHE A 1 97 ? 40.21801 -17.23413 2.42624 1.000 19.46442 101 PHE A N 1
ATOM 761 C CA . PHE A 1 97 ? 39.67457 -16.46748 3.53524 1.000 22.18993 101 PHE A CA 1
ATOM 762 C C . PHE A 1 97 ? 38.31504 -17.00075 3.97064 1.000 23.50257 101 PHE A C 1
ATOM 763 O O . PHE A 1 97 ? 38.03989 -17.09666 5.17029 1.000 23.33037 101 PHE A O 1
ATOM 771 N N . VAL A 1 98 ? 37.46119 -17.37089 3.01299 1.000 20.70385 102 VAL A N 1
ATOM 772 C CA . VAL A 1 98 ? 36.14590 -17.91524 3.33442 1.000 20.93446 102 VAL A CA 1
ATOM 773 C C . VAL A 1 98 ? 36.24803 -19.29779 3.97366 1.000 26.84314 102 VAL A C 1
ATOM 774 O O . VAL A 1 98 ? 35.34973 -19.70498 4.72171 1.000 23.54393 102 VAL A O 1
ATOM 778 N N . GLU A 1 99 ? 37.34100 -20.02127 3.73441 1.000 25.75207 103 GLU A N 1
ATOM 779 C CA . GLU A 1 99 ? 37.46222 -21.38710 4.21161 1.000 24.42809 103 GLU A CA 1
ATOM 780 C C . GLU A 1 99 ? 38.12357 -21.49283 5.57462 1.000 25.82131 103 GLU A C 1
ATOM 781 O O . GLU A 1 99 ? 38.11698 -22.57981 6.15364 1.000 28.97326 103 GLU A O 1
ATOM 787 N N . LYS A 1 100 ? 38.63520 -20.38797 6.12395 1.000 24.80188 104 LYS A N 1
ATOM 788 C CA . LYS A 1 100 ? 39.63755 -20.48501 7.17646 1.000 29.52029 104 LYS A CA 1
ATOM 789 C C . LYS A 1 100 ? 39.08286 -21.04331 8.48708 1.000 29.87956 104 LYS A C 1
ATOM 790 O O . LYS A 1 100 ? 39.82603 -21.69301 9.22520 1.000 29.01806 104 LYS A O 1
ATOM 796 N N . ASP A 1 101 ? 37.80892 -20.81197 8.81312 1.000 30.28943 105 ASP A N 1
ATOM 797 C CA . ASP A 1 101 ? 37.27923 -21.29578 10.09031 1.000 25.50592 105 ASP A CA 1
ATOM 798 C C . ASP A 1 101 ? 36.52097 -22.60775 9.95830 1.000 25.94113 105 ASP A C 1
ATOM 799 O O . ASP A 1 101 ? 36.00605 -23.11217 10.95664 1.000 26.75980 105 ASP A O 1
ATOM 804 N N . GLY A 1 102 ? 36.42802 -23.16485 8.75418 1.000 28.35686 106 GLY A N 1
ATOM 805 C CA . GLY A 1 102 ? 36.01507 -24.54053 8.57006 1.000 29.18817 106 GLY A CA 1
ATOM 806 C C . GLY A 1 102 ? 34.53691 -24.78477 8.34009 1.000 28.98062 106 GLY A C 1
ATOM 807 O O . GLY A 1 102 ? 34.15968 -25.91831 8.02065 1.000 32.50432 106 GLY A O 1
ATOM 808 N N . ASP A 1 103 ? 33.67948 -23.78107 8.48645 1.000 27.33248 107 ASP A N 1
ATOM 809 C CA . ASP A 1 103 ? 32.23873 -23.99413 8.36950 1.000 25.46734 107 ASP A CA 1
ATOM 810 C C . ASP A 1 103 ? 31.74444 -23.34694 7.07506 1.000 22.75142 107 ASP A C 1
ATOM 811 O O . ASP A 1 103 ? 31.23741 -22.22599 7.06978 1.000 24.02391 107 ASP A O 1
ATOM 816 N N . PHE A 1 104 ? 31.89698 -24.06374 5.96346 1.000 23.75230 108 PHE A N 1
ATOM 817 C CA . PHE A 1 104 ? 31.53933 -23.51302 4.66884 1.000 21.19260 108 PHE A CA 1
ATOM 818 C C . PHE A 1 104 ? 30.87208 -24.57053 3.80331 1.000 21.98303 108 PHE A C 1
ATOM 819 O O . PHE A 1 104 ? 30.99665 -25.77147 4.04973 1.000 24.31764 108 PHE A O 1
ATOM 827 N N . ILE A 1 105 ? 30.18509 -24.10714 2.75744 1.000 22.31101 109 ILE A N 1
ATOM 828 C CA . ILE A 1 105 ? 29.57258 -24.98525 1.75947 1.000 25.39514 109 ILE A CA 1
ATOM 829 C C . ILE A 1 105 ? 29.81631 -24.41570 0.36558 1.000 23.93944 109 ILE A C 1
ATOM 830 O O . ILE A 1 105 ? 29.78999 -23.19311 0.17813 1.000 22.05795 109 ILE A O 1
ATOM 835 N N . ASP A 1 106 ? 30.04339 -25.30492 -0.61312 1.000 23.58588 110 ASP A N 1
ATOM 836 C CA . ASP A 1 106 ? 30.34833 -24.95793 -1.99998 1.000 27.66222 110 ASP A CA 1
ATOM 837 C C . ASP A 1 106 ? 29.22841 -25.37956 -2.94276 1.000 28.74100 110 ASP A C 1
ATOM 838 O O . ASP A 1 106 ? 28.58550 -26.41258 -2.74445 1.000 33.16464 110 ASP A O 1
ATOM 843 N N . PHE A 1 107 ? 29.02201 -24.58344 -3.98814 1.000 24.78623 111 PHE A N 1
ATOM 844 C CA . PHE A 1 107 ? 28.26336 -24.98673 -5.16087 1.000 24.63777 111 PHE A CA 1
ATOM 845 C C . PHE A 1 107 ? 29.13100 -24.75063 -6.39080 1.000 29.77426 111 PHE A C 1
ATOM 846 O O . PHE A 1 107 ? 29.84040 -23.74447 -6.46883 1.000 27.50531 111 PHE A O 1
ATOM 854 N N . GLY A 1 108 ? 29.07730 -25.67062 -7.34846 1.000 28.99171 112 GLY A N 1
ATOM 855 C CA . GLY A 1 108 ? 29.76793 -25.46547 -8.60116 1.000 23.79752 112 GLY A CA 1
ATOM 856 C C . GLY A 1 108 ? 31.23426 -25.85558 -8.55563 1.000 26.42035 112 GLY A C 1
ATOM 857 O O . GLY A 1 108 ? 31.67766 -26.67321 -7.75407 1.000 24.74111 112 GLY A O 1
ATOM 858 N N . VAL A 1 109 ? 31.99711 -25.23542 -9.45632 1.000 29.32043 113 VAL A N 1
ATOM 859 C CA . VAL A 1 109 ? 33.40482 -25.53944 -9.68768 1.000 27.04264 113 VAL A CA 1
ATOM 860 C C . VAL A 1 109 ? 34.19769 -24.24345 -9.54857 1.000 26.32450 113 VAL A C 1
ATOM 861 O O . VAL A 1 109 ? 33.84998 -23.23306 -10.17138 1.000 27.88556 113 VAL A O 1
ATOM 865 N N . PHE A 1 110 ? 35.25290 -24.25802 -8.73744 1.000 30.18965 114 PHE A N 1
ATOM 866 C CA . PHE A 1 110 ? 36.08273 -23.06153 -8.63544 1.000 28.13051 114 PHE A CA 1
ATOM 867 C C . PHE A 1 110 ? 36.69375 -22.73364 -9.99864 1.000 29.22372 114 PHE A C 1
ATOM 868 O O . PHE A 1 110 ? 37.04314 -23.63482 -10.76096 1.000 28.93459 114 PHE A O 1
ATOM 876 N N . GLN A 1 111 ? 36.82628 -21.43916 -10.30809 1.000 25.58569 115 GLN A N 1
ATOM 877 C CA . GLN A 1 111 ? 37.19322 -20.98897 -11.64929 1.000 28.51830 115 GLN A CA 1
ATOM 878 C C . GLN A 1 111 ? 38.61405 -20.42545 -11.73252 1.000 28.53426 115 GLN A C 1
ATOM 879 O O . GLN A 1 111 ? 39.12330 -19.81142 -10.79247 1.000 30.44294 115 GLN A O 1
ATOM 885 N N . ILE A 1 112 ? 39.18443 -20.56538 -12.93112 1.000 34.24153 116 ILE A N 1
ATOM 886 C CA . ILE A 1 112 ? 40.60416 -20.42374 -13.30668 1.000 37.16183 116 ILE A CA 1
ATOM 887 C C . ILE A 1 112 ? 41.53556 -20.65403 -12.14484 1.000 38.34321 116 ILE A C 1
ATOM 888 O O . ILE A 1 112 ? 42.46441 -21.45411 -12.26224 1.000 42.56747 116 ILE A O 1
#

Radius of gyration: 12.79 Å; Cα contacts (8 Å, |Δi|>4): 228; chains: 1; bounding box: 29×27×38 Å

Sequence (108 aa):
FKIYAKNYFLTYPNCSLSKEEALSQLKNLETPTNKKYIKVCRELHENGEPHLHVLIQFEGKYQCKNQRFFDLVSAHFHPNIQAAKSSTDVKTFVEKDGDFIDFGVFQI

InterPro domains:
  IPR001191 Geminivirus AL1, replication-associated protein [PR00227] (11-26)
  IPR001191 Geminivirus AL1, replication-associated protein [PR00227] (46-63)
  IPR001191 Geminivirus AL1, replication-associated protein [PR00227] (85-104)
  IPR001191 Geminivirus AL1, replication-associated protein [PR00227] (137-156)
  IPR001301 Geminivirus AL1 replication-associated protein, CLV type [PR00228] (5-19)
  IPR001301 Geminivirus AL1 replication-associated protein, CLV type [PR00228] (19-41)
  IPR001301 Geminivirus AL1 replication-associated protein, CLV type [PR00228] (41-57)
  IPR001301 Geminivirus AL1 replication-associated protein, CLV type [PR00228] (57-76)
  IPR001301 Geminivirus AL1 replication-associated protein, CLV type [PR00228] (85-104)
  IPR001301 Geminivirus AL1 replication-associated protein, CLV type [PR00228] (208-230)
  IPR001301 Geminivirus AL1 replication-associated protein, CLV type [PR00228] (240-260)
  IPR001301 Geminivirus AL1 replication-associated protein, CLV type [PR00228] (284-302)
  IPR022692 Geminivirus AL1 replication-associated protein, central domain [PF08283] (124-228)
  IPR049912 CRESS-DNA virus replication initiator protein, endonuclease domain [PF00799] (5-117)
  IPR049912 CRESS-DNA virus replication initiator protein, endonuclease domain [PS52020] (6-114)

B-factor: mean 27.12, std 7.52, range [13.18, 73.91]

Secondary structure (DSSP, 8-state):
--EEEEEEEEEETT--S-HHHHHHHHHT---SSPEEEEEEEEEE-TTS-EEEEEEEEEEEEEEE--TTTT-EE--EE--EEEE-S-HHHHHHHHHTTS-EEEEE----